Protein AF-A0A7S0T2P3-F1 (afdb_monomer_lite)

InterPro domains:
  IPR007268 Rad9/Ddc1 [PF04139] (2-149)
  IPR007268 Rad9/Ddc1 [PTHR15237] (2-146)

Radius of gyration: 16.82 Å; chains: 1; bounding box: 41×51×45 Å

Organism: NCBI:txid81844

Secondary structure (DSSP, 8-state):
------GGG-SEEEEE-HHHHHHHHHTS-TT--EEEEEE-----SSS---S-S-----SSPPP---EEEEE---TTSPTT-----EEEE-TTSTTEEEEEE-HHHHSS-EEEEEEHHHHHHHHHHHHHTT-EEEEEE-STTSPPEEEEE-TTS-------

Sequence (160 aa):
LKATVDAASMPVKLVMRPREFGRVLSHFQSGQNDITISCLPEEEEEGGRGGFAGGFGGGGNPPAKNLKLSSFCDPRAPVGQALQTSISLDTAEDAVLRYDHDADITGGPVDVTVNLKDLKAMVAFCESVDVDVALFCEHAGAPLLVRPTAEYKQSGGGGG

Structure (mmCIF, N/CA/C/O backbone):
data_AF-A0A7S0T2P3-F1
#
_entry.id   AF-A0A7S0T2P3-F1
#
loop_
_atom_site.group_PDB
_atom_site.id
_atom_site.type_symbol
_atom_site.label_atom_id
_atom_site.label_alt_id
_atom_site.label_comp_id
_atom_site.label_asym_id
_atom_site.label_entity_id
_atom_site.label_seq_id
_atom_site.pdbx_PDB_ins_code
_atom_site.Cartn_x
_atom_site.Cartn_y
_atom_site.Cartn_z
_atom_site.occupancy
_atom_site.B_iso_or_equiv
_atom_site.auth_seq_id
_atom_site.auth_comp_id
_atom_site.auth_asym_id
_atom_site.auth_atom_id
_atom_site.pdbx_PDB_model_num
ATOM 1 N N . LEU A 1 1 ? -11.205 9.381 -18.105 1.00 40.44 1 LEU A N 1
ATOM 2 C CA . LEU A 1 1 ? -9.786 9.708 -17.850 1.00 40.44 1 LEU A CA 1
ATOM 3 C C . LEU A 1 1 ? -9.008 8.403 -17.781 1.00 40.44 1 LEU A C 1
ATOM 5 O O . LEU A 1 1 ? -9.364 7.562 -16.971 1.00 40.44 1 LEU A O 1
ATOM 9 N N . LYS A 1 2 ? -8.025 8.193 -18.662 1.00 43.09 2 LYS A N 1
ATOM 10 C CA . LYS A 1 2 ? -7.141 7.021 -18.621 1.00 43.09 2 LYS A CA 1
ATOM 11 C C . LYS A 1 2 ? -5.820 7.507 -18.028 1.00 43.09 2 LYS A C 1
ATOM 13 O O . LYS A 1 2 ? -4.971 7.989 -18.764 1.00 43.09 2 LYS A O 1
ATOM 18 N N . ALA A 1 3 ? -5.716 7.514 -16.701 1.00 54.97 3 ALA A N 1
ATOM 19 C CA . ALA A 1 3 ? -4.445 7.785 -16.043 1.00 54.97 3 ALA A CA 1
ATOM 20 C C . ALA A 1 3 ? -3.536 6.581 -16.317 1.00 54.97 3 ALA A C 1
ATOM 22 O O . ALA A 1 3 ? -3.799 5.479 -15.841 1.00 54.97 3 ALA A O 1
ATOM 23 N N . THR A 1 4 ? -2.536 6.756 -17.175 1.00 65.12 4 THR A N 1
ATOM 24 C CA . THR A 1 4 ? -1.452 5.787 -17.331 1.00 65.12 4 THR A CA 1
ATOM 25 C C . THR A 1 4 ? -0.504 6.000 -16.163 1.00 65.12 4 THR A C 1
ATOM 27 O O . THR A 1 4 ? 0.281 6.941 -16.174 1.00 65.12 4 THR A O 1
ATOM 30 N N . VAL A 1 5 ? -0.658 5.180 -15.128 1.00 72.69 5 VAL A N 1
ATOM 31 C CA . VAL A 1 5 ? 0.235 5.161 -13.969 1.00 72.69 5 VAL A CA 1
ATOM 32 C C . VAL A 1 5 ? 1.403 4.242 -14.312 1.00 72.69 5 VAL A C 1
ATOM 34 O O . VAL A 1 5 ? 1.183 3.062 -14.591 1.00 72.69 5 VAL A O 1
ATOM 37 N N . ASP A 1 6 ? 2.617 4.786 -14.347 1.00 80.38 6 ASP A N 1
ATOM 38 C CA . ASP A 1 6 ? 3.833 4.006 -14.565 1.00 80.38 6 ASP A CA 1
ATOM 39 C C . ASP A 1 6 ? 4.410 3.571 -13.214 1.00 80.38 6 ASP A C 1
ATOM 41 O O . ASP A 1 6 ? 4.919 4.376 -12.441 1.00 80.38 6 ASP A O 1
ATOM 45 N N . ALA A 1 7 ? 4.293 2.279 -12.909 1.00 80.06 7 ALA A N 1
ATOM 46 C CA . ALA A 1 7 ? 4.810 1.722 -11.663 1.00 80.06 7 ALA A CA 1
ATOM 47 C C . ALA A 1 7 ? 6.347 1.715 -11.615 1.00 80.06 7 ALA A C 1
ATOM 49 O O . ALA A 1 7 ? 6.914 1.686 -10.527 1.00 80.06 7 ALA A O 1
ATOM 50 N N . ALA A 1 8 ? 7.027 1.712 -12.768 1.00 78.81 8 ALA A N 1
ATOM 51 C CA . ALA A 1 8 ? 8.487 1.665 -12.823 1.00 78.81 8 ALA A CA 1
ATOM 52 C C . ALA A 1 8 ? 9.135 3.014 -12.483 1.00 78.81 8 ALA A C 1
ATOM 54 O O . ALA A 1 8 ? 10.296 3.040 -12.090 1.00 78.81 8 ALA A O 1
ATOM 55 N N . SER A 1 9 ? 8.393 4.116 -12.616 1.00 83.44 9 SER A N 1
ATOM 56 C CA . SER A 1 9 ? 8.863 5.457 -12.267 1.00 83.44 9 SER A CA 1
ATOM 57 C C . SER A 1 9 ? 8.561 5.851 -10.821 1.00 83.44 9 SER A C 1
ATOM 59 O O . SER A 1 9 ? 8.910 6.956 -10.414 1.00 83.44 9 SER A O 1
ATOM 61 N N . MET A 1 10 ? 7.869 5.000 -10.057 1.00 88.69 10 MET A N 1
ATOM 62 C CA . MET A 1 10 ? 7.515 5.300 -8.673 1.00 88.69 10 MET A CA 1
ATOM 63 C C . MET A 1 10 ? 8.714 5.046 -7.746 1.00 88.69 10 MET A C 1
ATOM 65 O O . MET A 1 10 ? 9.263 3.944 -7.768 1.00 88.69 10 MET A O 1
ATOM 69 N N . PRO A 1 11 ? 9.108 6.029 -6.918 1.00 90.06 11 PRO A N 1
ATOM 70 C CA . PRO A 1 11 ? 10.314 5.965 -6.098 1.00 90.06 11 PRO A CA 1
ATOM 71 C C . PRO A 1 11 ? 10.242 4.965 -4.942 1.00 90.06 11 PRO A C 1
ATOM 73 O O . PRO A 1 11 ? 11.277 4.612 -4.384 1.00 90.06 11 PRO A O 1
ATOM 76 N N . VAL A 1 12 ? 9.045 4.515 -4.555 1.00 92.12 12 VAL A N 1
ATOM 77 C CA . VAL A 1 12 ? 8.880 3.544 -3.471 1.00 92.12 12 VAL A CA 1
ATOM 78 C C . VAL A 1 12 ? 8.195 2.289 -3.996 1.00 92.12 12 VAL A C 1
ATOM 80 O O . VAL A 1 12 ? 7.073 2.357 -4.501 1.00 92.12 12 VAL A O 1
ATOM 83 N N . LYS A 1 13 ? 8.840 1.133 -3.813 1.00 93.62 13 LYS A N 1
ATOM 84 C CA . LYS A 1 13 ? 8.299 -0.202 -4.100 1.00 93.62 13 LYS A CA 1
ATOM 85 C C . LYS A 1 13 ? 8.344 -1.050 -2.836 1.00 93.62 13 LYS A C 1
ATOM 87 O O . LYS A 1 13 ? 9.403 -1.291 -2.274 1.00 93.62 13 LYS A O 1
ATOM 92 N N . LEU A 1 14 ? 7.200 -1.586 -2.439 1.00 93.31 14 LEU A N 1
ATOM 93 C CA . LEU A 1 14 ? 7.068 -2.502 -1.312 1.00 93.31 14 LEU A CA 1
ATOM 94 C C . LEU A 1 14 ? 6.415 -3.796 -1.791 1.00 93.31 14 LEU A C 1
ATOM 96 O O . LEU A 1 14 ? 5.348 -3.766 -2.397 1.00 93.31 14 LEU A O 1
ATOM 100 N N . VAL A 1 15 ? 7.027 -4.942 -1.515 1.00 94.88 15 VAL A N 1
ATOM 101 C CA . VAL A 1 15 ? 6.448 -6.257 -1.803 1.00 94.88 15 VAL A CA 1
ATOM 102 C C . VAL A 1 15 ? 6.276 -7.021 -0.503 1.00 94.88 15 VAL A C 1
ATOM 104 O O . VAL A 1 15 ? 7.225 -7.154 0.265 1.00 94.88 15 VAL A O 1
ATOM 107 N N . MET A 1 16 ? 5.075 -7.542 -0.263 1.00 94.50 16 MET A N 1
ATOM 108 C CA . MET A 1 16 ? 4.728 -8.231 0.978 1.00 94.50 16 MET A CA 1
ATOM 109 C C . MET A 1 16 ? 4.056 -9.578 0.732 1.00 94.50 16 MET A C 1
ATOM 111 O O . MET A 1 16 ? 3.310 -9.761 -0.237 1.00 94.50 16 MET A O 1
ATOM 115 N N . ARG A 1 17 ? 4.260 -10.501 1.677 1.00 94.31 17 ARG A N 1
ATOM 116 C CA . ARG A 1 17 ? 3.500 -11.753 1.760 1.00 94.31 17 ARG A CA 1
ATOM 117 C C . ARG A 1 17 ? 2.034 -11.438 2.081 1.00 94.31 17 ARG A C 1
ATOM 119 O O . ARG A 1 17 ? 1.772 -10.782 3.093 1.00 94.31 17 ARG A O 1
ATOM 126 N N . PRO A 1 18 ? 1.059 -11.939 1.302 1.00 95.06 18 PRO A N 1
ATOM 127 C CA . PRO A 1 18 ? -0.343 -11.553 1.454 1.00 95.06 18 PRO A CA 1
ATOM 128 C C . PRO A 1 18 ? -0.910 -11.964 2.817 1.00 95.06 18 PRO A C 1
ATOM 130 O O . PRO A 1 18 ? -1.592 -11.173 3.459 1.00 95.06 18 PRO A O 1
ATOM 133 N N . ARG A 1 19 ? -0.563 -13.160 3.310 1.00 93.88 19 ARG A N 1
ATOM 134 C CA . ARG A 1 19 ? -1.045 -13.677 4.599 1.00 93.88 19 ARG A CA 1
ATOM 135 C C . ARG A 1 19 ? -0.575 -12.833 5.784 1.00 93.88 19 ARG A C 1
ATOM 137 O O . ARG A 1 19 ? -1.369 -12.502 6.661 1.00 93.88 19 ARG A O 1
ATOM 144 N N . GLU A 1 20 ? 0.710 -12.487 5.814 1.00 93.25 20 GLU A N 1
ATOM 145 C CA . GLU A 1 20 ? 1.269 -11.659 6.887 1.00 93.25 20 GLU A CA 1
ATOM 146 C C . GLU A 1 20 ? 0.745 -10.227 6.789 1.00 93.25 20 GLU A C 1
ATOM 148 O O . GLU A 1 20 ? 0.319 -9.648 7.789 1.00 93.25 20 GLU A O 1
ATOM 153 N N . PHE A 1 21 ? 0.641 -9.688 5.573 1.00 94.25 21 PHE A N 1
ATOM 154 C CA . PHE A 1 21 ? 0.066 -8.366 5.376 1.00 94.25 21 PHE A CA 1
ATOM 155 C C . PHE A 1 21 ? -1.414 -8.312 5.789 1.00 94.25 21 PHE A C 1
ATOM 157 O O . PHE A 1 21 ? -1.839 -7.388 6.479 1.00 94.25 21 PHE A O 1
ATOM 164 N N . GLY A 1 22 ? -2.193 -9.348 5.475 1.00 94.25 22 GLY A N 1
ATOM 165 C CA . GLY A 1 22 ? -3.579 -9.496 5.917 1.00 94.25 22 GLY A CA 1
ATOM 166 C C . GLY A 1 22 ? -3.714 -9.520 7.442 1.00 94.25 22 GLY A C 1
ATOM 167 O O . GLY A 1 22 ? -4.610 -8.868 7.986 1.00 94.25 22 GLY A O 1
ATOM 168 N N . ARG A 1 23 ? -2.792 -10.188 8.153 1.00 93.56 23 ARG A N 1
ATOM 169 C CA . ARG A 1 23 ? -2.729 -10.155 9.626 1.00 93.56 23 ARG A CA 1
ATOM 170 C C . ARG A 1 23 ? -2.456 -8.749 10.147 1.00 93.56 23 ARG A C 1
ATOM 172 O O . ARG A 1 23 ? -3.192 -8.297 11.022 1.00 9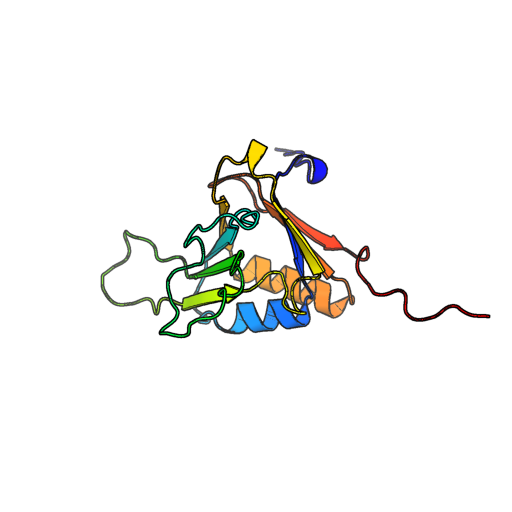3.56 23 ARG A O 1
ATOM 179 N N . VAL A 1 24 ? -1.492 -8.028 9.572 1.00 92.62 24 VAL A N 1
ATOM 180 C CA . VAL A 1 24 ? -1.217 -6.626 9.936 1.00 92.62 24 VAL A CA 1
ATOM 181 C C . VAL A 1 24 ? -2.474 -5.768 9.763 1.00 92.62 24 VAL A C 1
ATOM 183 O O . VAL A 1 24 ? -2.884 -5.056 10.681 1.00 92.62 24 VAL A O 1
ATOM 186 N N . LEU A 1 25 ? -3.156 -5.889 8.622 1.00 93.12 25 LEU A N 1
ATOM 187 C CA . LEU A 1 25 ? -4.378 -5.133 8.337 1.00 93.12 25 LEU A CA 1
ATOM 188 C C . LEU A 1 25 ? -5.563 -5.527 9.241 1.00 93.12 25 LEU A C 1
ATOM 190 O O . LEU A 1 25 ? -6.512 -4.750 9.396 1.00 93.12 25 LEU A O 1
ATOM 194 N N . SER A 1 26 ? -5.542 -6.716 9.848 1.00 92.56 26 SER A N 1
ATOM 195 C CA . SER A 1 26 ? -6.600 -7.188 10.753 1.00 92.56 26 SER A CA 1
ATOM 196 C C . SER A 1 26 ? -6.616 -6.474 12.110 1.00 92.56 26 SER A C 1
ATOM 198 O O . SER A 1 26 ? -7.658 -6.442 12.759 1.00 92.56 26 SER A O 1
ATOM 200 N N . HIS A 1 27 ? -5.508 -5.837 12.506 1.00 92.25 27 HIS A N 1
ATOM 201 C CA . HIS A 1 27 ? -5.422 -5.066 13.752 1.00 92.25 27 HIS A CA 1
ATOM 202 C C . HIS A 1 27 ? -6.235 -3.765 13.723 1.00 92.25 27 HIS A C 1
ATOM 204 O O . HIS A 1 27 ? -6.585 -3.230 14.775 1.00 92.25 27 HIS A O 1
ATOM 210 N N . PHE A 1 28 ? -6.553 -3.249 12.534 1.00 90.94 28 PHE A N 1
ATOM 211 C CA . PHE A 1 28 ? -7.415 -2.082 12.396 1.00 90.94 28 PHE A CA 1
ATOM 212 C C . PHE A 1 28 ? -8.872 -2.444 12.684 1.00 90.94 28 PHE A C 1
ATOM 214 O O . PHE A 1 28 ? -9.393 -3.443 12.182 1.00 90.94 28 PHE A O 1
ATOM 221 N N . GLN A 1 29 ? -9.536 -1.583 13.456 1.00 88.06 29 GLN A N 1
ATOM 222 C CA . GLN A 1 29 ? -10.944 -1.724 13.825 1.00 88.06 29 GLN A CA 1
ATOM 223 C C . GLN A 1 29 ? -11.841 -1.868 12.585 1.00 88.06 29 GLN A C 1
ATOM 225 O O . GLN A 1 29 ? -11.575 -1.286 11.534 1.00 88.06 29 GLN A O 1
ATOM 230 N N . SER A 1 30 ? -12.950 -2.599 12.712 1.00 82.44 30 SER A N 1
ATOM 231 C CA . SER A 1 30 ? -13.882 -2.846 11.598 1.00 82.44 30 SER A CA 1
ATOM 232 C C . SER A 1 30 ? -14.496 -1.568 11.011 1.00 82.44 30 SER A C 1
ATOM 234 O O . SER A 1 30 ? -14.811 -1.530 9.823 1.00 82.44 30 SER A O 1
ATOM 236 N N . GLY A 1 31 ? -14.644 -0.521 11.829 1.00 84.50 31 GLY A N 1
ATOM 237 C CA . GLY A 1 31 ? -15.127 0.797 11.409 1.00 84.50 31 GLY A CA 1
ATOM 238 C C . GLY A 1 31 ? -14.078 1.676 10.720 1.00 84.50 31 GLY A C 1
ATOM 239 O O . GLY A 1 31 ? -14.433 2.745 10.228 1.00 84.50 31 GLY A O 1
ATOM 240 N N . GLN A 1 32 ? -12.809 1.258 10.672 1.00 88.81 32 GLN A N 1
ATOM 241 C CA . GLN A 1 32 ? -11.748 2.035 10.040 1.00 88.81 32 GLN A CA 1
ATOM 242 C C . GLN A 1 32 ? -11.916 2.013 8.516 1.00 88.81 32 GLN A C 1
ATOM 244 O O . GLN A 1 32 ? -11.894 0.948 7.897 1.00 88.81 32 GLN A O 1
ATOM 249 N N . ASN A 1 33 ? -12.077 3.191 7.912 1.00 90.75 33 ASN A N 1
ATOM 250 C CA . ASN A 1 33 ? -12.220 3.309 6.460 1.00 90.75 33 ASN A CA 1
ATOM 251 C C . ASN A 1 33 ? -10.875 3.486 5.767 1.00 90.75 33 ASN A C 1
ATOM 253 O O . ASN A 1 33 ? -10.639 2.812 4.772 1.00 90.75 33 ASN A O 1
ATOM 257 N N . ASP A 1 34 ? -10.001 4.330 6.315 1.00 92.50 34 ASP A N 1
ATOM 258 C CA . ASP A 1 34 ? -8.752 4.717 5.662 1.00 92.50 34 ASP A CA 1
ATOM 259 C C . ASP A 1 34 ? -7.550 4.486 6.578 1.00 92.50 34 ASP A C 1
ATOM 261 O O . ASP A 1 34 ? -7.635 4.637 7.799 1.00 92.50 34 ASP A O 1
ATOM 265 N N . ILE A 1 35 ? -6.416 4.113 6.002 1.00 93.56 35 ILE A N 1
ATOM 266 C CA . ILE A 1 35 ? -5.146 3.991 6.717 1.00 93.56 35 ILE A CA 1
ATOM 267 C C . ILE A 1 35 ? -4.056 4.740 5.965 1.00 93.56 35 ILE A C 1
ATOM 269 O O . ILE A 1 35 ? -4.099 4.842 4.741 1.00 93.56 35 ILE A O 1
ATOM 273 N N . THR A 1 36 ? -3.073 5.241 6.698 1.00 93.31 36 THR A N 1
ATOM 274 C CA . THR A 1 36 ? -1.878 5.869 6.143 1.00 93.31 36 THR A CA 1
ATOM 275 C C . THR A 1 36 ? -0.716 4.889 6.224 1.00 93.31 36 THR A C 1
ATOM 277 O O . THR A 1 36 ? -0.410 4.382 7.306 1.00 93.31 36 THR A O 1
ATOM 280 N N . ILE A 1 37 ? -0.098 4.622 5.076 1.00 93.19 37 ILE A N 1
ATOM 281 C CA . ILE A 1 37 ? 1.146 3.870 4.927 1.00 93.19 37 ILE A CA 1
ATOM 282 C C . ILE A 1 37 ? 2.274 4.894 4.824 1.00 93.19 37 ILE A C 1
ATOM 284 O O . ILE A 1 37 ? 2.300 5.685 3.884 1.00 93.19 37 ILE A O 1
ATOM 288 N N . SER A 1 38 ? 3.173 4.877 5.798 1.00 92.5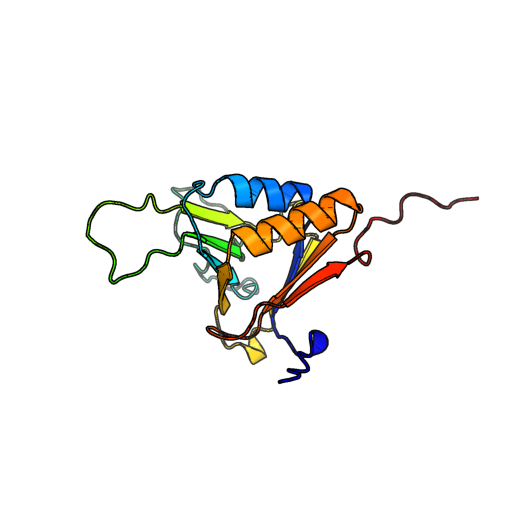0 38 SER A N 1
ATOM 289 C CA . SER A 1 38 ? 4.356 5.726 5.877 1.00 92.50 38 SER A CA 1
ATOM 290 C C . SER A 1 38 ? 5.592 4.898 5.561 1.00 92.50 38 SER A C 1
ATOM 292 O O . SER A 1 38 ? 5.896 3.944 6.283 1.00 92.50 38 SER A O 1
ATOM 294 N N . CYS A 1 39 ? 6.298 5.283 4.506 1.00 91.50 39 CYS A N 1
ATOM 295 C CA . CYS A 1 39 ? 7.540 4.676 4.054 1.00 91.50 39 CYS A CA 1
ATOM 296 C C . CYS A 1 39 ? 8.694 5.639 4.354 1.00 91.50 39 CYS A C 1
ATOM 298 O O . CYS A 1 39 ? 8.702 6.766 3.862 1.00 91.50 39 CYS A O 1
ATOM 300 N N . LEU A 1 40 ? 9.659 5.208 5.161 1.00 89.69 40 LEU A N 1
ATOM 301 C CA . LEU A 1 40 ? 10.885 5.948 5.466 1.00 89.69 40 LEU A CA 1
ATOM 302 C C . LEU A 1 40 ? 12.037 5.427 4.602 1.00 89.69 40 LEU A C 1
ATOM 304 O O . LEU A 1 40 ? 12.143 4.205 4.455 1.00 89.69 40 LEU A O 1
ATOM 308 N N . PRO A 1 41 ? 12.910 6.291 4.062 1.00 84.50 41 PRO A N 1
ATOM 309 C CA . PRO A 1 41 ? 14.107 5.828 3.367 1.00 84.50 41 PRO A CA 1
ATOM 310 C C . PRO A 1 41 ? 14.931 4.909 4.277 1.00 84.50 41 PRO A C 1
ATOM 312 O O . PRO A 1 41 ? 14.888 5.040 5.504 1.00 84.50 41 PRO A O 1
ATOM 315 N N . GLU A 1 42 ? 15.624 3.934 3.690 1.00 74.12 42 GLU A N 1
ATOM 316 C CA . GLU A 1 42 ? 16.585 3.130 4.447 1.00 74.12 42 GLU A CA 1
ATOM 317 C C . GLU A 1 42 ? 17.741 4.056 4.842 1.00 74.12 42 GLU A C 1
ATOM 319 O O . GLU A 1 42 ? 18.413 4.618 3.982 1.00 74.12 42 GLU A O 1
ATOM 324 N N . GLU A 1 43 ? 17.912 4.309 6.144 1.00 65.94 43 GLU A N 1
ATOM 325 C CA . GLU A 1 43 ? 19.049 5.094 6.621 1.00 65.94 43 GLU A CA 1
ATOM 326 C C . GLU A 1 43 ? 20.307 4.235 6.455 1.00 65.94 43 GLU A C 1
ATOM 328 O O . GLU A 1 43 ? 20.461 3.215 7.130 1.00 65.94 43 GLU A O 1
ATOM 333 N N . GLU A 1 44 ? 21.203 4.637 5.550 1.00 51.84 44 GLU A N 1
ATOM 334 C CA . GLU A 1 44 ? 22.579 4.142 5.554 1.00 51.84 44 GLU A CA 1
ATOM 335 C C . GLU A 1 44 ? 23.184 4.456 6.931 1.00 51.84 44 GLU A C 1
ATOM 337 O O . GLU A 1 44 ? 22.983 5.547 7.462 1.00 51.84 44 GLU A O 1
ATOM 342 N N . GLU A 1 45 ? 23.849 3.471 7.538 1.00 49.62 45 GLU A N 1
ATOM 343 C CA . GLU A 1 45 ? 24.330 3.454 8.925 1.00 49.62 45 GLU A CA 1
ATOM 344 C C . GLU A 1 45 ? 25.231 4.652 9.321 1.00 49.62 45 GLU A C 1
ATOM 346 O O . GLU A 1 45 ? 26.423 4.496 9.564 1.00 49.62 45 GLU A O 1
ATOM 351 N N . GLU A 1 46 ? 24.681 5.853 9.491 1.00 38.69 46 GLU A N 1
ATOM 352 C CA . GLU A 1 46 ? 25.363 6.998 10.103 1.00 38.69 46 GLU A CA 1
ATOM 353 C C . GLU A 1 46 ? 24.456 7.685 11.135 1.00 38.69 46 GLU A C 1
ATOM 355 O O . GLU A 1 46 ? 23.991 8.811 10.988 1.00 38.69 46 GLU A O 1
ATOM 360 N N . GLY A 1 47 ? 24.228 6.991 12.255 1.00 41.00 47 GLY A N 1
ATOM 361 C CA . GLY A 1 47 ? 23.998 7.631 13.559 1.00 41.00 47 GLY A CA 1
ATOM 362 C C . GLY A 1 47 ? 22.720 8.466 13.740 1.00 41.00 47 GLY A C 1
ATOM 363 O O . GLY A 1 47 ? 22.638 9.234 14.705 1.00 41.00 47 GLY A O 1
ATOM 364 N N . GLY A 1 48 ? 21.721 8.323 12.872 1.00 41.69 48 GLY A N 1
ATOM 365 C CA . GLY A 1 48 ? 20.429 9.001 12.972 1.00 41.69 48 GLY A CA 1
ATOM 366 C C . GLY A 1 48 ? 19.413 8.213 13.798 1.00 41.69 48 GLY A C 1
ATOM 367 O O . GLY A 1 48 ? 19.200 7.026 13.602 1.00 41.69 48 GLY A O 1
ATOM 368 N N . ARG A 1 49 ? 18.746 8.859 14.758 1.00 47.75 49 ARG A N 1
ATOM 369 C CA . ARG A 1 49 ? 17.597 8.283 15.486 1.00 47.75 49 ARG A CA 1
ATOM 370 C C . ARG A 1 49 ? 16.332 8.372 14.611 1.00 47.75 49 ARG A C 1
ATOM 372 O O . ARG A 1 49 ? 15.395 9.066 15.002 1.00 47.75 49 ARG A O 1
ATOM 379 N N . GLY A 1 50 ? 16.316 7.727 13.443 1.00 44.72 50 GLY A N 1
ATOM 380 C CA . GLY A 1 50 ? 15.254 7.859 12.434 1.00 44.72 50 GLY A CA 1
ATOM 381 C C . GLY A 1 50 ? 14.119 6.834 12.478 1.00 44.72 50 GLY A C 1
ATOM 382 O O . GLY A 1 50 ? 13.207 6.892 11.661 1.00 44.72 50 GLY A O 1
ATOM 383 N N . GLY A 1 51 ? 14.117 5.897 13.428 1.00 51.09 51 GLY A N 1
ATOM 384 C CA . GLY A 1 51 ? 13.003 4.953 13.577 1.00 51.09 51 GLY A CA 1
ATOM 385 C C . GLY A 1 51 ? 11.720 5.631 14.078 1.00 51.09 51 GLY A C 1
ATOM 386 O O . GLY A 1 51 ? 11.774 6.604 14.834 1.00 51.09 51 GLY A O 1
ATOM 387 N N . PHE A 1 52 ? 10.546 5.084 13.735 1.00 57.59 52 PHE A N 1
ATOM 388 C CA . PHE A 1 52 ? 9.278 5.521 14.335 1.00 57.59 52 PHE A CA 1
ATOM 389 C C . PHE A 1 52 ? 9.374 5.466 15.871 1.00 57.59 52 PHE A C 1
ATOM 391 O O . PHE A 1 52 ? 9.400 4.390 16.475 1.00 57.59 52 PHE A O 1
ATOM 398 N N . ALA A 1 53 ? 9.464 6.636 16.509 1.00 50.41 53 ALA A N 1
ATOM 399 C CA . ALA A 1 53 ? 9.720 6.760 17.938 1.00 50.41 53 ALA A CA 1
ATOM 400 C C . ALA A 1 53 ? 8.548 6.192 18.761 1.00 50.41 53 ALA A C 1
ATOM 402 O O . ALA A 1 53 ? 7.529 6.851 18.958 1.00 50.41 53 ALA A O 1
ATOM 403 N N . GLY A 1 54 ? 8.699 4.949 19.233 1.00 47.16 54 GLY A N 1
ATOM 404 C CA . GLY A 1 54 ? 7.697 4.258 20.052 1.00 47.16 54 GLY A CA 1
ATOM 405 C C . GLY A 1 54 ? 8.213 3.088 20.904 1.00 47.16 54 GLY A C 1
ATOM 406 O O . GLY A 1 54 ? 7.403 2.326 21.418 1.00 47.16 54 GLY A O 1
ATOM 407 N N . GLY A 1 55 ? 9.531 2.901 21.058 1.00 42.25 55 GLY A N 1
ATOM 408 C CA . GLY A 1 55 ? 10.110 1.798 21.841 1.00 42.25 55 GLY A CA 1
ATOM 409 C C . GLY A 1 55 ? 10.798 2.263 23.128 1.00 42.25 55 GLY A C 1
ATOM 410 O O . GLY A 1 55 ? 11.715 3.079 23.078 1.00 42.25 55 GLY A O 1
ATOM 411 N N . PHE A 1 56 ? 10.385 1.721 24.277 1.00 39.28 56 PHE A N 1
ATOM 412 C CA . PHE A 1 56 ? 11.113 1.837 25.544 1.00 39.28 56 PHE A CA 1
ATOM 413 C C . PHE A 1 56 ? 12.388 0.971 25.511 1.00 39.28 56 PHE A C 1
ATOM 415 O O . PHE A 1 56 ? 12.285 -0.242 25.396 1.00 39.28 56 PHE A O 1
ATOM 422 N N . GLY A 1 57 ? 13.557 1.609 25.663 1.00 40.81 57 GLY A N 1
ATOM 423 C CA . GLY A 1 57 ? 14.777 1.092 26.311 1.00 40.81 57 GLY A CA 1
ATOM 424 C C . GLY A 1 57 ? 15.458 -0.187 25.790 1.00 40.81 57 GLY A C 1
ATOM 425 O O . GLY A 1 57 ? 14.970 -1.291 25.993 1.00 40.81 57 GLY A O 1
ATOM 426 N N . GLY A 1 58 ? 16.699 -0.049 25.307 1.00 36.66 58 GLY A N 1
ATOM 427 C CA . GLY A 1 58 ? 17.669 -1.150 25.215 1.00 36.66 58 GLY A CA 1
ATOM 428 C C . GLY A 1 58 ? 18.849 -0.807 24.306 1.00 36.66 58 GLY A C 1
ATOM 429 O O . GLY A 1 58 ? 18.640 -0.495 23.143 1.00 36.66 58 GLY A O 1
ATOM 430 N N . GLY A 1 59 ? 20.077 -0.824 24.836 1.00 40.06 59 GLY A N 1
ATOM 431 C CA . GLY A 1 59 ? 21.317 -0.436 24.145 1.00 40.06 59 GLY A CA 1
ATOM 432 C C . GLY A 1 59 ? 21.809 -1.435 23.091 1.00 40.06 59 GLY A C 1
ATOM 433 O O . GLY A 1 59 ? 22.894 -1.991 23.232 1.00 40.06 59 GLY A O 1
ATOM 434 N N . GLY A 1 60 ? 21.021 -1.637 22.042 1.00 41.50 60 GLY A N 1
ATOM 435 C CA . GLY A 1 60 ? 21.421 -2.233 20.769 1.00 41.50 60 GLY A CA 1
ATOM 436 C C . GLY A 1 60 ? 20.887 -1.358 19.637 1.00 41.50 60 GLY A C 1
ATOM 437 O O . GLY A 1 60 ? 19.927 -0.617 19.855 1.00 41.50 60 GLY A O 1
ATOM 438 N N . ASN A 1 61 ? 21.522 -1.393 18.463 1.00 47.12 61 ASN A N 1
ATOM 439 C CA . ASN A 1 61 ? 21.046 -0.631 17.308 1.00 47.12 61 ASN A CA 1
ATOM 440 C C . ASN A 1 61 ? 19.587 -1.055 17.034 1.00 47.12 61 ASN A C 1
ATOM 442 O O . ASN A 1 61 ? 19.354 -2.253 16.844 1.00 47.12 61 ASN A O 1
ATOM 446 N N . PRO A 1 62 ? 18.588 -0.160 17.151 1.00 48.59 62 PRO A N 1
ATOM 447 C CA . PRO A 1 62 ? 17.201 -0.556 16.975 1.00 48.59 62 PRO A CA 1
ATOM 448 C C . PRO A 1 62 ? 16.992 -1.017 15.526 1.00 48.59 62 PRO A C 1
ATOM 450 O O . PRO A 1 62 ? 17.546 -0.391 14.624 1.00 48.59 62 PRO A O 1
ATOM 453 N N . PRO A 1 63 ? 16.196 -2.075 15.288 1.00 51.09 63 PRO A N 1
ATOM 454 C CA . PRO A 1 63 ? 15.791 -2.436 13.935 1.00 51.09 63 PRO A CA 1
ATOM 455 C C . PRO A 1 63 ? 15.202 -1.211 13.231 1.00 51.09 63 PRO A C 1
ATOM 457 O O . PRO A 1 63 ? 14.398 -0.477 13.828 1.00 51.09 63 PRO A O 1
ATOM 460 N N . ALA A 1 64 ? 15.630 -0.970 11.993 1.00 62.88 64 ALA A N 1
ATOM 461 C CA . ALA A 1 64 ? 15.144 0.140 11.195 1.00 62.88 64 ALA A CA 1
ATOM 462 C C . ALA A 1 64 ? 13.671 -0.133 10.858 1.00 62.88 64 ALA A C 1
ATOM 464 O O . ALA A 1 64 ? 13.306 -0.959 10.032 1.00 62.88 64 ALA A O 1
ATOM 465 N N . LYS A 1 65 ? 12.768 0.514 11.595 1.00 75.19 65 LYS A N 1
ATOM 466 C CA . LYS A 1 65 ? 11.333 0.428 11.322 1.00 75.19 65 LYS A CA 1
ATOM 467 C C . LYS A 1 65 ? 11.033 1.369 10.168 1.00 75.19 65 LYS A C 1
ATOM 469 O O . LYS A 1 65 ? 10.659 2.510 10.419 1.00 75.19 65 LYS A O 1
ATOM 474 N N . ASN A 1 66 ? 11.236 0.925 8.932 1.00 84.69 66 ASN A N 1
ATOM 475 C CA . ASN A 1 66 ? 11.067 1.773 7.748 1.00 84.69 66 ASN A CA 1
ATOM 476 C C . ASN A 1 66 ? 9.612 1.877 7.278 1.00 84.69 66 ASN A C 1
ATOM 478 O O . ASN A 1 66 ? 9.282 2.758 6.488 1.00 84.69 66 ASN A O 1
ATOM 482 N N . LEU A 1 67 ? 8.719 1.026 7.789 1.00 89.00 67 LEU A N 1
ATOM 483 C CA . LEU A 1 67 ? 7.307 1.014 7.419 1.00 89.00 67 LEU A CA 1
ATOM 484 C C . LEU A 1 67 ? 6.409 1.252 8.632 1.00 89.00 67 LEU A C 1
ATOM 486 O O . LEU A 1 67 ? 6.587 0.662 9.700 1.00 89.00 67 LEU A O 1
ATOM 490 N N . LYS A 1 68 ? 5.388 2.091 8.468 1.00 91.62 68 LYS A N 1
ATOM 491 C CA . LYS A 1 68 ? 4.336 2.281 9.472 1.00 91.62 68 LYS A CA 1
ATOM 492 C C . LYS A 1 68 ? 2.973 2.338 8.822 1.00 91.62 68 LYS A C 1
ATOM 494 O O . LYS A 1 68 ? 2.762 3.031 7.838 1.00 91.62 68 LYS A O 1
ATOM 499 N N . LEU A 1 69 ? 2.026 1.643 9.433 1.00 92.19 69 LEU A N 1
ATOM 500 C CA . LEU A 1 69 ? 0.619 1.704 9.096 1.00 92.19 69 LEU A CA 1
ATOM 501 C C . LEU A 1 69 ? -0.116 2.356 10.254 1.00 92.19 69 LEU A C 1
ATOM 503 O O . LEU A 1 69 ? -0.020 1.901 11.395 1.00 92.19 69 LEU A O 1
ATOM 507 N N . SER A 1 70 ? -0.861 3.416 9.977 1.00 92.12 70 SER A N 1
ATOM 508 C CA . SER A 1 70 ? -1.632 4.124 10.993 1.00 92.12 70 SER A CA 1
ATOM 509 C C . SER A 1 70 ? -3.075 4.332 10.564 1.00 92.12 70 SER A C 1
ATOM 511 O O . SER A 1 70 ? -3.373 4.516 9.389 1.00 92.12 70 SER A O 1
ATOM 513 N N . SER A 1 71 ? -3.997 4.262 11.520 1.00 90.06 71 SER A N 1
ATOM 514 C CA . SER A 1 71 ? -5.399 4.586 11.281 1.00 90.06 71 SER A CA 1
ATOM 515 C C . SER A 1 71 ? -5.501 6.067 10.947 1.00 90.06 71 SER A C 1
ATOM 517 O O . SER A 1 71 ? -5.036 6.899 11.732 1.00 90.06 71 SER A O 1
ATOM 519 N N . PHE A 1 72 ? -6.135 6.399 9.827 1.00 83.69 72 PHE A N 1
ATOM 520 C CA . PHE A 1 72 ? -6.435 7.785 9.515 1.00 83.69 72 PHE A CA 1
ATOM 521 C C . PHE A 1 72 ? -7.602 8.273 10.384 1.00 83.69 72 PHE A C 1
ATOM 523 O O . PHE A 1 72 ? -8.671 7.657 10.413 1.00 83.69 72 PHE A O 1
ATOM 530 N N . CYS A 1 73 ? -7.400 9.381 11.092 1.00 79.00 73 CYS A N 1
ATOM 531 C CA . CYS A 1 73 ? -8.450 10.070 11.834 1.00 79.00 73 CYS A CA 1
ATOM 532 C C . CYS A 1 73 ? -8.702 11.415 11.157 1.00 79.00 73 CYS A C 1
ATOM 534 O O . CYS A 1 73 ? -7.770 12.207 11.020 1.00 79.00 73 CYS A O 1
ATOM 536 N N . ASP A 1 74 ? -9.947 11.684 10.756 1.00 72.94 74 ASP A N 1
ATOM 537 C CA . ASP A 1 74 ? -10.299 12.992 10.205 1.00 72.94 74 ASP A CA 1
ATOM 538 C C . ASP A 1 74 ? -10.104 14.065 11.295 1.00 72.94 74 ASP A C 1
ATOM 540 O O . ASP A 1 74 ? -10.772 14.002 12.333 1.00 72.94 74 ASP A O 1
ATOM 544 N N . PRO A 1 75 ? -9.220 15.061 11.092 1.00 72.50 75 PRO A N 1
ATOM 545 C CA . PRO A 1 75 ? -8.991 16.126 12.066 1.00 72.50 75 PRO A CA 1
ATOM 546 C C . PRO A 1 75 ? -10.234 16.993 12.321 1.00 72.50 75 PRO A C 1
ATOM 548 O O . PRO A 1 75 ? -10.255 17.764 13.278 1.00 72.50 75 PRO A O 1
ATOM 551 N N . ARG A 1 76 ? -11.266 16.894 11.475 1.00 77.00 76 ARG A N 1
ATOM 552 C CA . ARG A 1 76 ? -12.551 17.591 11.625 1.00 77.00 76 ARG A CA 1
ATOM 553 C C . ARG A 1 76 ? -13.610 16.754 12.346 1.00 77.00 76 ARG A C 1
ATOM 555 O O . ARG A 1 76 ? -14.710 17.258 12.576 1.00 77.00 76 ARG A O 1
ATOM 562 N N . ALA A 1 77 ? -13.315 15.498 12.686 1.00 70.62 77 ALA A N 1
ATOM 563 C CA . ALA A 1 77 ? -14.259 14.627 13.373 1.00 70.62 77 ALA A CA 1
ATOM 564 C C . ALA A 1 77 ? -14.503 15.079 14.830 1.00 70.62 77 ALA A C 1
ATOM 566 O O . ALA A 1 77 ? -13.608 15.642 15.467 1.00 70.62 77 ALA A O 1
ATOM 567 N N . PRO A 1 78 ? -15.701 14.820 15.391 1.00 71.31 78 PRO A N 1
ATOM 568 C CA . PRO A 1 78 ? -15.998 15.107 16.790 1.00 71.31 78 PRO A CA 1
ATOM 569 C C . PRO A 1 78 ? -15.001 14.446 17.748 1.00 71.31 78 PRO A C 1
ATOM 571 O O . PRO A 1 78 ? -14.577 13.305 17.551 1.00 71.31 78 PRO A O 1
ATOM 574 N N . VAL A 1 79 ? -14.663 15.157 18.824 1.00 66.19 79 VAL A N 1
ATOM 575 C CA . VAL A 1 79 ? -13.731 14.674 19.847 1.00 66.19 79 VAL A CA 1
ATOM 576 C C . VAL A 1 79 ? -14.332 13.448 20.544 1.00 66.19 79 VAL A C 1
ATOM 578 O O . VAL A 1 79 ? -15.367 13.557 21.198 1.00 66.19 79 VAL A O 1
ATOM 581 N N . GLY A 1 80 ? -13.670 12.291 20.423 1.00 65.94 80 GLY A N 1
ATOM 582 C CA . GLY A 1 80 ? -13.926 11.133 21.289 1.00 65.94 80 GLY A CA 1
ATOM 583 C C . GLY A 1 80 ? -14.407 9.825 20.650 1.00 65.94 80 GLY A C 1
ATOM 584 O O . GLY A 1 80 ? -15.025 9.047 21.370 1.00 65.94 80 GLY A O 1
ATOM 585 N N . GLN A 1 81 ? -14.148 9.526 19.367 1.00 60.38 81 GLN A N 1
ATOM 586 C CA . GLN A 1 81 ? -14.660 8.26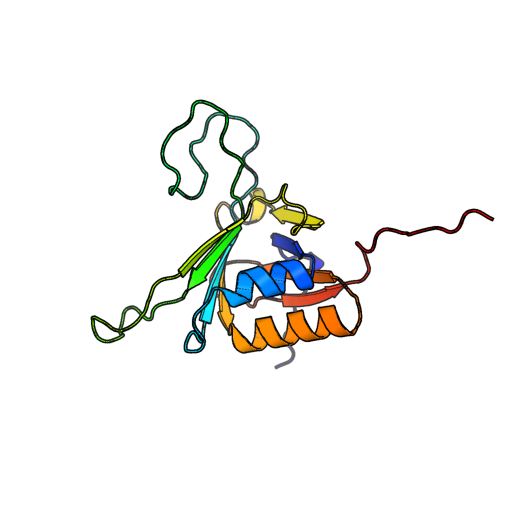6 18.779 1.00 60.38 81 GLN A CA 1
ATOM 587 C C . GLN A 1 81 ? -13.720 7.365 17.963 1.00 60.38 81 GLN A C 1
ATOM 589 O O . GLN A 1 81 ? -14.179 6.323 17.504 1.00 60.38 81 GLN A O 1
ATOM 594 N N . ALA A 1 82 ? -12.422 7.642 17.830 1.00 65.06 82 ALA A N 1
ATOM 595 C CA . ALA A 1 82 ? -11.548 6.747 17.062 1.00 65.06 82 ALA A CA 1
ATOM 596 C C . ALA A 1 82 ? -10.386 6.213 17.903 1.00 65.06 82 ALA A C 1
ATOM 598 O O . ALA A 1 82 ? -9.519 6.970 18.337 1.00 65.06 82 ALA A O 1
ATOM 599 N N . LEU A 1 83 ? -10.364 4.894 18.122 1.00 74.94 83 LEU A N 1
ATOM 600 C CA . LEU A 1 83 ? -9.183 4.203 18.629 1.00 74.94 83 LEU A CA 1
ATOM 601 C C . LEU A 1 83 ? -8.077 4.312 17.576 1.00 74.94 83 LEU A C 1
ATOM 603 O O . LEU A 1 83 ? -8.177 3.713 16.505 1.00 74.94 83 LEU A O 1
ATOM 607 N N . GLN A 1 84 ? -7.021 5.055 17.893 1.00 83.06 84 GLN A N 1
ATOM 608 C CA . GLN A 1 84 ? -5.884 5.181 16.998 1.00 83.06 84 GLN A CA 1
ATOM 609 C C . GLN A 1 84 ? -5.033 3.910 17.055 1.00 83.06 84 GLN A C 1
ATOM 611 O O . GLN A 1 84 ? -4.556 3.507 18.114 1.00 83.06 84 GLN A O 1
ATOM 616 N N . THR A 1 85 ? -4.843 3.279 15.900 1.00 87.69 85 THR A N 1
ATOM 617 C CA . THR A 1 85 ? -3.988 2.100 15.738 1.00 87.69 85 THR A CA 1
ATOM 618 C C . THR A 1 85 ? -2.758 2.506 14.942 1.00 87.69 85 THR A C 1
ATOM 620 O O . THR A 1 85 ? -2.883 3.145 13.900 1.00 87.69 85 THR A O 1
ATOM 623 N N . SER A 1 86 ? -1.570 2.152 15.426 1.00 90.81 86 SER A N 1
ATOM 624 C CA . SER A 1 86 ? -0.305 2.398 14.736 1.00 90.81 86 SER A CA 1
ATOM 625 C C . SER A 1 86 ? 0.571 1.161 14.847 1.00 90.81 86 SER A C 1
ATOM 627 O O . SER A 1 86 ? 0.899 0.736 15.952 1.00 90.81 86 SER A O 1
ATOM 629 N N . ILE A 1 87 ? 0.959 0.609 13.706 1.00 90.81 87 ILE A N 1
ATOM 630 C CA . ILE A 1 87 ? 1.763 -0.604 13.588 1.00 90.81 87 ILE A CA 1
ATOM 631 C C . ILE A 1 87 ? 3.021 -0.220 12.827 1.00 90.81 87 ILE A C 1
ATOM 633 O O . ILE A 1 87 ? 2.928 0.377 11.759 1.00 90.81 87 ILE A O 1
ATOM 637 N N . SER A 1 88 ? 4.185 -0.536 13.377 1.00 89.00 88 SER A N 1
ATOM 638 C CA . SER A 1 88 ? 5.460 -0.343 12.691 1.00 89.00 88 SER A CA 1
ATOM 639 C C . SER A 1 88 ? 6.023 -1.701 12.316 1.00 89.00 88 SER A C 1
ATOM 641 O O . SER A 1 88 ? 6.013 -2.597 13.157 1.00 89.00 88 SER A O 1
ATOM 643 N N . LEU A 1 89 ? 6.496 -1.817 11.082 1.00 85.81 89 LEU A N 1
ATOM 644 C CA . LEU A 1 89 ? 7.108 -3.013 10.525 1.00 85.81 89 LEU A CA 1
ATOM 645 C C . LEU A 1 89 ? 8.570 -2.707 10.213 1.00 85.81 89 LEU A C 1
ATOM 647 O O . LEU A 1 89 ? 8.897 -1.613 9.735 1.00 85.81 89 LEU A O 1
ATOM 651 N N . ASP A 1 90 ? 9.427 -3.672 10.500 1.00 80.94 90 ASP A N 1
ATOM 652 C CA . ASP A 1 90 ? 10.802 -3.692 10.019 1.00 80.94 90 ASP A CA 1
ATOM 653 C C . ASP A 1 90 ? 10.838 -4.359 8.631 1.00 80.94 90 ASP A C 1
ATOM 655 O O . ASP A 1 90 ? 10.164 -5.363 8.384 1.00 80.94 90 ASP A O 1
ATOM 659 N N . THR A 1 91 ? 11.575 -3.767 7.690 1.00 77.50 91 THR A N 1
ATOM 660 C CA . THR A 1 91 ? 11.735 -4.303 6.329 1.00 77.50 91 THR A CA 1
ATOM 661 C C . THR A 1 91 ? 12.578 -5.575 6.299 1.00 77.50 91 THR A C 1
ATOM 663 O O . THR A 1 91 ? 12.517 -6.307 5.314 1.00 77.50 91 THR A O 1
ATOM 666 N N . ALA A 1 92 ? 13.296 -5.882 7.383 1.00 68.44 92 ALA A N 1
ATOM 667 C CA . ALA A 1 92 ? 13.990 -7.147 7.596 1.00 68.44 92 ALA A CA 1
ATOM 668 C C . ALA A 1 92 ? 13.074 -8.288 8.095 1.00 68.44 92 ALA A C 1
ATOM 670 O O . ALA A 1 92 ? 13.539 -9.421 8.230 1.00 68.44 92 ALA A O 1
ATOM 671 N N . GLU A 1 93 ? 11.792 -8.030 8.388 1.00 75.25 93 GLU A N 1
ATOM 672 C CA . GLU A 1 93 ? 10.838 -9.075 8.787 1.00 75.25 93 GLU A CA 1
ATOM 673 C C . GLU A 1 93 ? 10.409 -9.960 7.605 1.00 75.25 93 GLU A C 1
ATOM 675 O O . GLU A 1 93 ? 10.197 -9.478 6.494 1.00 75.25 93 GLU A O 1
ATOM 680 N N . ASP A 1 94 ? 10.125 -11.243 7.875 1.00 75.25 94 ASP A N 1
ATOM 681 C CA . ASP A 1 94 ? 9.669 -12.241 6.883 1.00 75.25 94 ASP A CA 1
ATOM 682 C C . ASP A 1 94 ? 8.421 -11.821 6.074 1.00 75.25 94 ASP A C 1
ATOM 684 O O . ASP A 1 94 ? 8.117 -12.385 5.016 1.00 75.25 94 ASP A O 1
ATOM 688 N N . ALA A 1 95 ? 7.655 -10.852 6.580 1.00 82.62 95 ALA A N 1
ATOM 689 C CA . ALA A 1 95 ? 6.478 -10.312 5.914 1.00 82.62 95 ALA A CA 1
ATOM 690 C C . ALA A 1 95 ? 6.825 -9.445 4.690 1.00 82.62 95 ALA A C 1
ATOM 692 O O . ALA A 1 95 ? 6.015 -9.371 3.757 1.00 82.62 95 ALA A O 1
ATOM 693 N N . VAL A 1 96 ? 7.996 -8.799 4.686 1.00 90.06 96 VAL A N 1
ATOM 694 C CA . VAL A 1 96 ? 8.472 -7.900 3.630 1.00 90.06 96 VAL A CA 1
ATOM 695 C C . VAL A 1 96 ? 9.460 -8.657 2.745 1.00 90.06 96 VAL A C 1
ATOM 697 O O . VAL A 1 96 ? 10.505 -9.117 3.178 1.00 90.06 96 VAL A O 1
ATOM 700 N N . LEU A 1 97 ? 9.113 -8.810 1.469 1.00 90.75 97 LEU A N 1
ATOM 701 C CA . LEU A 1 97 ? 9.936 -9.520 0.482 1.00 90.75 97 LEU A CA 1
ATOM 702 C C . LEU A 1 97 ? 10.871 -8.591 -0.278 1.00 90.75 97 LEU A C 1
ATOM 704 O O . LEU A 1 97 ? 11.890 -9.028 -0.811 1.00 90.75 97 LEU A O 1
ATOM 708 N N . ARG A 1 98 ? 10.484 -7.321 -0.386 1.00 90.19 98 ARG A N 1
ATOM 709 C CA . ARG A 1 98 ? 11.290 -6.271 -0.989 1.00 90.19 98 ARG A CA 1
ATOM 710 C C . ARG A 1 98 ? 10.817 -4.919 -0.505 1.00 90.19 98 ARG A C 1
ATOM 712 O O . ARG A 1 98 ? 9.614 -4.666 -0.478 1.00 90.19 98 ARG A O 1
ATOM 719 N N . TYR A 1 99 ? 11.772 -4.053 -0.233 1.00 91.25 99 TYR A N 1
ATOM 720 C CA . TYR A 1 99 ? 11.546 -2.643 -0.023 1.00 91.25 99 TYR A CA 1
ATOM 721 C C . TYR A 1 99 ? 12.596 -1.882 -0.826 1.00 91.25 99 TYR A C 1
ATOM 723 O O . TYR A 1 99 ? 13.783 -2.115 -0.650 1.00 91.25 99 TYR A O 1
ATOM 731 N N . ASP A 1 100 ? 12.145 -1.042 -1.751 1.00 90.56 100 ASP A N 1
ATOM 732 C CA . ASP A 1 100 ? 12.982 -0.062 -2.428 1.00 90.56 100 ASP A CA 1
ATOM 733 C C . ASP A 1 100 ? 12.413 1.312 -2.103 1.00 90.56 100 ASP A C 1
ATOM 735 O O . ASP A 1 100 ? 11.213 1.542 -2.280 1.00 90.56 100 ASP A O 1
ATOM 739 N N . HIS A 1 101 ? 13.270 2.217 -1.652 1.00 89.75 101 HIS A N 1
ATOM 740 C CA . HIS A 1 101 ? 12.920 3.607 -1.423 1.00 89.75 101 HIS A CA 1
ATOM 741 C C . HIS A 1 101 ? 14.038 4.480 -1.979 1.00 89.75 101 HIS A C 1
ATOM 743 O O . HIS A 1 101 ? 15.128 4.534 -1.417 1.00 89.75 101 HIS A O 1
ATOM 749 N N . ASP A 1 102 ? 13.758 5.183 -3.071 1.00 88.94 102 ASP A N 1
ATOM 750 C CA . ASP A 1 102 ? 14.692 6.134 -3.662 1.00 88.94 102 ASP A CA 1
ATOM 751 C C . ASP A 1 102 ? 14.666 7.458 -2.877 1.00 88.94 102 ASP A C 1
ATOM 753 O O . ASP A 1 102 ? 13.778 8.305 -3.046 1.00 88.94 102 ASP A O 1
ATOM 757 N N . ALA A 1 103 ? 15.609 7.592 -1.941 1.00 82.88 103 ALA A N 1
ATOM 758 C CA . ALA A 1 103 ? 15.736 8.762 -1.076 1.00 82.88 103 ALA A CA 1
ATOM 759 C C . ALA A 1 103 ? 16.144 10.026 -1.853 1.00 82.88 103 ALA A C 1
ATOM 761 O O . ALA A 1 103 ? 15.748 11.130 -1.470 1.00 82.88 103 ALA A O 1
ATOM 762 N N . ASP A 1 104 ? 16.877 9.871 -2.960 1.00 84.12 104 ASP A N 1
ATOM 763 C CA . ASP A 1 104 ? 17.327 10.984 -3.798 1.00 84.12 104 ASP A CA 1
ATOM 764 C C . ASP A 1 104 ? 16.150 11.623 -4.548 1.00 84.12 104 ASP A C 1
ATOM 766 O O . ASP A 1 104 ? 16.108 12.843 -4.730 1.00 84.12 104 ASP A O 1
ATOM 770 N N . ILE A 1 105 ? 15.163 10.813 -4.952 1.00 83.19 105 ILE A N 1
ATOM 771 C CA . ILE A 1 105 ? 13.945 11.293 -5.621 1.00 83.19 105 ILE A CA 1
ATOM 772 C C . ILE A 1 105 ? 12.934 11.863 -4.619 1.00 83.19 105 ILE A C 1
ATOM 774 O O . ILE A 1 105 ? 12.336 12.911 -4.869 1.00 83.19 105 ILE A O 1
ATOM 778 N N . THR A 1 106 ? 12.699 11.172 -3.504 1.00 82.62 106 THR A N 1
ATOM 779 C CA . THR A 1 106 ? 11.650 11.546 -2.534 1.00 82.62 106 THR A CA 1
ATOM 780 C C . THR A 1 106 ? 12.064 12.694 -1.621 1.00 82.62 106 THR A C 1
ATOM 782 O O . THR A 1 106 ? 11.209 13.464 -1.177 1.00 82.62 106 THR A O 1
ATOM 785 N N . GLY A 1 107 ? 13.362 12.816 -1.321 1.00 81.25 107 GLY A N 1
ATOM 786 C CA . GLY A 1 107 ? 13.901 13.790 -0.376 1.00 81.25 107 GLY A CA 1
ATOM 787 C C . GLY A 1 107 ? 13.426 13.593 1.070 1.00 81.25 107 GLY A C 1
ATOM 788 O O . GLY A 1 107 ? 13.605 14.497 1.889 1.00 81.25 107 GLY A O 1
ATOM 789 N N . GLY A 1 108 ? 12.792 12.458 1.397 1.00 84.75 108 GLY A N 1
ATOM 790 C CA . GLY A 1 108 ? 12.257 12.192 2.730 1.00 84.75 108 GLY A CA 1
ATOM 791 C C . GLY A 1 108 ? 11.129 11.150 2.781 1.00 84.75 108 GLY A C 1
ATOM 792 O O . GLY A 1 108 ? 10.918 10.400 1.834 1.00 84.75 108 GLY A O 1
ATOM 793 N N . PRO A 1 109 ? 10.389 11.088 3.904 1.00 86.81 109 PRO A N 1
ATOM 794 C CA . PRO A 1 109 ? 9.311 10.123 4.108 1.00 86.81 109 PRO A CA 1
ATOM 795 C C . PRO A 1 109 ? 8.161 10.273 3.102 1.00 86.81 109 PRO A C 1
ATOM 797 O O . PRO A 1 109 ? 7.739 11.387 2.787 1.00 86.81 109 PRO A O 1
ATOM 800 N N . VAL A 1 110 ? 7.583 9.145 2.683 1.00 90.19 110 VAL A N 1
ATOM 801 C CA . VAL A 1 110 ? 6.407 9.096 1.804 1.00 90.19 110 VAL A CA 1
ATOM 802 C C . VAL A 1 110 ? 5.205 8.552 2.569 1.00 90.19 110 VAL A C 1
ATOM 804 O O . VAL A 1 110 ? 5.184 7.386 2.955 1.00 90.19 110 VAL A O 1
ATOM 807 N N . ASP A 1 111 ? 4.182 9.391 2.736 1.00 91.00 111 ASP A N 1
ATOM 808 C CA . ASP A 1 111 ? 2.925 9.040 3.401 1.00 91.00 111 ASP A CA 1
ATOM 809 C C . ASP A 1 111 ? 1.781 8.938 2.388 1.00 91.00 111 ASP A C 1
ATOM 811 O O . ASP A 1 111 ? 1.400 9.930 1.764 1.00 91.00 111 ASP A O 1
ATOM 815 N N . VAL A 1 112 ? 1.171 7.760 2.254 1.00 92.25 112 VAL A N 1
ATOM 816 C CA . VAL A 1 112 ? 0.023 7.545 1.360 1.00 92.25 112 VAL A CA 1
ATOM 817 C C . VAL A 1 112 ? -1.176 7.055 2.153 1.00 92.25 112 VAL A C 1
ATOM 819 O O . VAL A 1 112 ? -1.095 6.071 2.883 1.00 92.25 112 VAL A O 1
ATOM 822 N N . THR A 1 113 ? -2.309 7.742 2.007 1.00 92.62 113 THR A N 1
ATOM 823 C CA . THR A 1 113 ? -3.565 7.359 2.664 1.00 92.62 113 THR A CA 1
ATOM 824 C C . THR A 1 113 ? -4.467 6.637 1.680 1.00 92.62 113 THR A C 1
ATOM 826 O O . THR A 1 113 ? -4.716 7.136 0.584 1.00 92.62 113 THR A O 1
ATOM 829 N N . VAL A 1 114 ? -4.951 5.462 2.071 1.00 93.44 114 VAL A N 1
ATOM 830 C CA . VAL A 1 114 ? -5.741 4.578 1.213 1.00 93.44 114 VAL A CA 1
ATOM 831 C C . VAL A 1 114 ? -6.932 3.988 1.933 1.00 93.44 114 VAL A C 1
ATOM 833 O O . VAL A 1 114 ? -6.925 3.833 3.155 1.00 93.44 114 VAL A O 1
ATOM 836 N N . ASN A 1 115 ? -7.921 3.577 1.143 1.00 94.12 115 ASN A N 1
ATOM 837 C CA . ASN A 1 115 ? -9.061 2.850 1.656 1.00 94.12 115 ASN A CA 1
ATOM 838 C C . ASN A 1 115 ? -8.643 1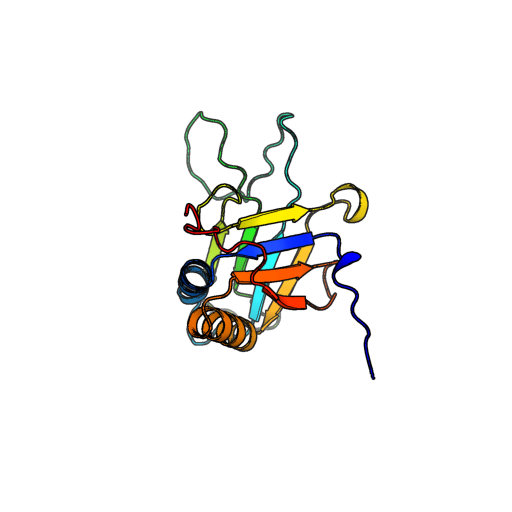.452 2.141 1.00 94.12 115 ASN A C 1
ATOM 840 O O . ASN A 1 115 ? -8.138 0.620 1.383 1.00 94.12 115 ASN A O 1
ATOM 844 N N . LEU A 1 116 ? -8.889 1.178 3.419 1.00 94.25 116 LEU A N 1
ATOM 845 C CA . LEU A 1 116 ? -8.547 -0.077 4.075 1.00 94.25 116 LEU A CA 1
ATOM 846 C C . LEU A 1 116 ? -9.338 -1.261 3.509 1.00 94.25 116 LEU A C 1
ATOM 848 O O . LEU A 1 116 ? -8.809 -2.370 3.460 1.00 94.25 116 LEU A O 1
ATOM 852 N N . LYS A 1 117 ? -10.599 -1.060 3.108 1.00 94.75 117 LYS A N 1
ATOM 853 C CA . LYS A 1 117 ? -11.449 -2.146 2.592 1.00 94.75 117 LYS A CA 1
ATOM 854 C C . LYS A 1 117 ? -10.972 -2.592 1.217 1.00 94.75 117 LYS A C 1
ATOM 856 O O . LYS A 1 117 ? -10.842 -3.794 1.000 1.00 94.75 117 LYS A O 1
ATOM 861 N N . ASP A 1 118 ? -10.638 -1.643 0.348 1.00 95.31 118 ASP A N 1
ATOM 862 C CA . ASP A 1 118 ? -10.102 -1.932 -0.985 1.00 95.31 118 ASP A CA 1
ATOM 863 C C . ASP A 1 118 ? -8.738 -2.624 -0.893 1.00 95.31 118 ASP A C 1
ATOM 865 O O . ASP A 1 118 ? -8.504 -3.640 -1.553 1.00 95.31 118 ASP A O 1
ATOM 869 N N . LEU A 1 119 ? -7.862 -2.144 -0.003 1.00 95.62 119 LEU A N 1
ATOM 870 C CA . LEU A 1 119 ? -6.570 -2.780 0.234 1.00 95.62 119 LEU A CA 1
ATOM 871 C C . LEU A 1 119 ? -6.735 -4.205 0.778 1.00 95.62 119 LEU A C 1
ATOM 873 O O . LEU A 1 119 ? -6.126 -5.132 0.249 1.00 95.62 119 LEU A O 1
ATOM 877 N N . LYS A 1 120 ? -7.600 -4.414 1.781 1.00 95.94 120 LYS A N 1
ATOM 878 C CA . LYS A 1 120 ? -7.908 -5.755 2.310 1.00 95.94 120 LYS A CA 1
ATOM 879 C C . LYS A 1 120 ? -8.456 -6.685 1.230 1.00 95.94 120 LYS A C 1
ATOM 881 O O . LYS A 1 120 ? -8.063 -7.847 1.192 1.00 95.94 120 LYS A O 1
ATOM 886 N N . ALA A 1 121 ? -9.332 -6.190 0.356 1.00 96.38 121 ALA A N 1
ATOM 887 C CA . ALA A 1 121 ? -9.885 -6.977 -0.741 1.00 96.38 121 ALA A CA 1
ATOM 888 C C . ALA A 1 121 ? -8.793 -7.425 -1.724 1.00 96.38 121 ALA A C 1
ATOM 890 O O . ALA A 1 121 ? -8.755 -8.596 -2.099 1.00 96.38 121 ALA A O 1
ATOM 891 N N . MET A 1 122 ? -7.869 -6.530 -2.087 1.00 96.81 122 MET A N 1
ATOM 892 C CA . MET A 1 122 ? -6.732 -6.871 -2.947 1.00 96.81 122 MET A CA 1
ATOM 893 C C . MET A 1 122 ? -5.785 -7.878 -2.281 1.00 96.81 122 MET A C 1
ATOM 895 O O . MET A 1 122 ? -5.370 -8.843 -2.916 1.00 96.81 122 MET A O 1
ATOM 899 N N . VAL A 1 123 ? -5.475 -7.702 -0.994 1.00 96.62 123 VAL A N 1
ATOM 900 C CA . VAL A 1 123 ? -4.619 -8.637 -0.243 1.00 96.62 123 VAL A CA 1
ATOM 901 C C . VAL A 1 123 ? -5.259 -10.023 -0.150 1.00 96.62 123 VAL A C 1
ATOM 903 O O . VAL A 1 123 ? -4.590 -11.017 -0.421 1.00 96.62 123 VAL A O 1
ATOM 906 N N . ALA A 1 124 ? -6.557 -10.095 0.157 1.00 96.94 124 ALA A N 1
ATOM 907 C CA . ALA A 1 124 ? -7.302 -11.352 0.195 1.00 96.94 124 ALA A CA 1
ATOM 908 C C . ALA A 1 124 ? -7.369 -12.026 -1.185 1.00 96.94 124 ALA A C 1
ATOM 910 O O . ALA A 1 124 ? -7.265 -13.249 -1.286 1.00 96.94 124 ALA A O 1
ATOM 911 N N . PHE A 1 125 ? -7.500 -11.239 -2.258 1.00 96.94 125 PHE A N 1
ATOM 912 C CA . PHE A 1 125 ? -7.401 -11.754 -3.620 1.00 96.94 125 PHE A CA 1
ATOM 913 C C . PHE A 1 125 ? -6.027 -12.385 -3.870 1.00 96.94 125 PHE A C 1
ATOM 915 O O . PHE A 1 125 ? -5.973 -13.549 -4.263 1.00 96.94 125 PHE A O 1
ATOM 922 N N . CYS A 1 126 ? -4.935 -11.670 -3.580 1.00 96.38 126 CYS A N 1
ATOM 923 C CA . CYS A 1 126 ? -3.574 -12.186 -3.737 1.00 96.38 126 CYS A CA 1
ATOM 924 C C . CYS A 1 126 ? -3.322 -13.452 -2.903 1.00 96.38 126 CYS A C 1
ATOM 926 O O . CYS A 1 126 ? -2.703 -14.390 -3.399 1.00 96.38 126 CYS A O 1
ATOM 928 N N . GLU A 1 127 ? -3.857 -13.523 -1.679 1.00 95.06 127 GLU A N 1
ATOM 929 C CA . GLU A 1 127 ? -3.811 -14.736 -0.853 1.00 95.06 127 GLU A CA 1
ATOM 930 C C . GLU A 1 127 ? -4.527 -15.913 -1.535 1.00 95.06 127 GLU A C 1
ATOM 932 O O . GLU A 1 127 ? -3.990 -17.016 -1.585 1.00 95.06 127 GLU A O 1
ATOM 937 N N . SER A 1 128 ? -5.710 -15.682 -2.114 1.00 96.06 128 SER A N 1
ATOM 938 C CA . SER A 1 128 ? -6.518 -16.737 -2.744 1.00 96.06 128 SER A CA 1
ATOM 939 C C . SER A 1 128 ? 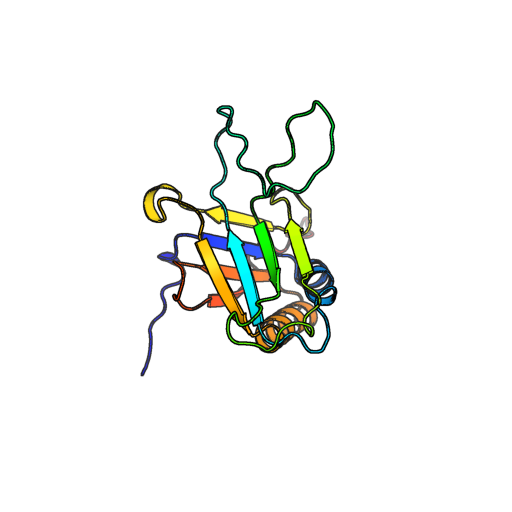-5.908 -17.321 -4.021 1.00 96.06 128 SER A C 1
ATOM 941 O O . SER A 1 128 ? -6.108 -18.501 -4.310 1.00 96.06 128 SER A O 1
ATOM 943 N N . VAL A 1 129 ? -5.169 -16.507 -4.782 1.00 95.06 129 VAL A N 1
ATOM 944 C CA . VAL A 1 129 ? -4.480 -16.941 -6.010 1.00 95.06 129 VAL A CA 1
ATOM 945 C C . VAL A 1 129 ? -3.008 -17.278 -5.768 1.00 95.06 129 VAL A C 1
ATOM 947 O O . VAL A 1 129 ? -2.291 -17.576 -6.721 1.00 95.06 129 VAL A O 1
ATOM 950 N N . ASP A 1 130 ? -2.572 -17.246 -4.505 1.00 93.38 130 ASP A N 1
ATOM 951 C CA . ASP A 1 130 ? -1.213 -17.546 -4.065 1.00 93.38 130 ASP A CA 1
ATOM 952 C C . ASP A 1 130 ? -0.169 -16.717 -4.836 1.00 93.38 130 ASP A C 1
ATOM 954 O O . ASP A 1 130 ? 0.662 -17.235 -5.580 1.00 93.38 130 ASP A O 1
ATOM 958 N N . VAL A 1 131 ? -0.242 -15.393 -4.720 1.00 95.44 131 VAL A N 1
ATOM 959 C CA . VAL A 1 131 ? 0.747 -14.447 -5.267 1.00 95.44 131 VAL A CA 1
ATOM 960 C C . VAL A 1 131 ? 1.047 -13.357 -4.241 1.00 95.44 131 VAL A C 1
ATOM 962 O O . VAL A 1 131 ? 0.241 -13.084 -3.354 1.00 95.44 131 VAL A O 1
ATOM 965 N N . ASP A 1 132 ? 2.203 -12.714 -4.359 1.00 96.06 132 ASP A N 1
ATOM 966 C CA . ASP A 1 132 ? 2.611 -11.646 -3.452 1.00 96.06 132 ASP A CA 1
ATOM 967 C C . ASP A 1 132 ? 1.926 -10.313 -3.802 1.00 96.06 132 ASP A C 1
ATOM 969 O O . ASP A 1 132 ? 1.399 -10.118 -4.905 1.00 96.06 132 ASP A O 1
ATOM 973 N N . VAL A 1 133 ? 1.913 -9.376 -2.852 1.00 95.94 133 VAL A N 1
ATOM 974 C CA . VAL A 1 133 ? 1.299 -8.050 -3.019 1.00 95.94 133 VAL A CA 1
ATOM 975 C C . VAL A 1 133 ? 2.401 -7.027 -3.250 1.00 95.94 133 VAL A C 1
ATOM 977 O O . VAL A 1 133 ? 3.237 -6.835 -2.373 1.00 95.94 133 VAL A O 1
ATOM 980 N N . ALA A 1 134 ? 2.399 -6.358 -4.403 1.00 95.62 134 ALA A N 1
ATOM 981 C CA . ALA A 1 134 ? 3.295 -5.241 -4.684 1.00 95.62 134 ALA A CA 1
ATOM 982 C C . ALA A 1 134 ? 2.547 -3.908 -4.570 1.00 95.62 134 ALA A C 1
ATOM 984 O O . ALA A 1 134 ? 1.495 -3.724 -5.184 1.00 95.62 134 ALA A O 1
ATOM 985 N N . LEU A 1 135 ? 3.117 -2.989 -3.802 1.00 94.81 135 LEU A N 1
ATOM 986 C CA . LEU A 1 135 ? 2.658 -1.632 -3.567 1.00 94.81 135 LEU A CA 1
ATOM 987 C C . LEU A 1 135 ? 3.695 -0.668 -4.142 1.00 94.81 135 LEU A C 1
ATOM 989 O O . LEU A 1 135 ? 4.894 -0.855 -3.933 1.00 94.81 135 LEU A O 1
ATOM 993 N N . PHE A 1 136 ? 3.232 0.360 -4.842 1.00 94.50 136 PHE A N 1
ATOM 994 C CA . PHE A 1 136 ? 4.079 1.413 -5.384 1.00 94.50 136 PHE A CA 1
ATOM 995 C C . PHE A 1 136 ? 3.532 2.773 -4.959 1.00 94.50 136 PHE A C 1
ATOM 997 O O . PHE A 1 136 ? 2.335 3.041 -5.125 1.00 94.50 136 PHE A O 1
ATOM 1004 N N . CYS A 1 137 ? 4.411 3.601 -4.400 1.00 91.94 137 CYS A N 1
ATOM 1005 C CA . CYS A 1 137 ? 4.086 4.921 -3.869 1.00 91.94 137 CYS A CA 1
ATOM 1006 C C . CYS A 1 137 ? 4.986 5.984 -4.505 1.00 91.94 137 CYS A C 1
ATOM 1008 O O . CYS A 1 137 ? 6.142 5.717 -4.835 1.00 91.94 137 CYS A O 1
ATOM 1010 N N . GLU A 1 138 ? 4.460 7.202 -4.625 1.00 86.50 138 GLU A N 1
ATOM 1011 C CA . GLU A 1 138 ? 5.199 8.339 -5.181 1.00 86.50 138 GLU A CA 1
ATOM 1012 C C . GLU A 1 138 ? 5.396 9.444 -4.148 1.00 86.50 138 GLU A C 1
ATOM 1014 O O . GLU A 1 138 ? 6.483 9.601 -3.605 1.00 86.50 138 GLU A O 1
ATOM 1019 N N . HIS A 1 139 ? 4.335 10.174 -3.820 1.00 85.44 139 HIS A N 1
ATOM 1020 C CA . HIS A 1 139 ? 4.361 11.226 -2.813 1.00 85.44 139 HIS A CA 1
ATOM 1021 C C . HIS A 1 139 ? 3.002 11.331 -2.114 1.00 85.44 139 HIS A C 1
ATOM 1023 O O . HIS A 1 139 ? 2.012 10.719 -2.530 1.00 85.44 139 HIS A O 1
ATOM 1029 N N . ALA A 1 140 ? 2.922 12.146 -1.063 1.00 83.81 140 ALA A N 1
ATOM 1030 C CA . ALA A 1 140 ? 1.659 12.387 -0.375 1.00 83.81 140 ALA A CA 1
ATOM 1031 C C . ALA A 1 140 ? 0.601 12.955 -1.336 1.00 83.81 140 ALA A C 1
ATOM 1033 O O . ALA A 1 140 ? 0.850 13.919 -2.062 1.00 83.81 140 ALA A O 1
ATOM 1034 N N . GLY A 1 141 ? -0.581 12.338 -1.357 1.00 79.69 141 GLY A N 1
ATOM 1035 C CA . GLY A 1 141 ? -1.674 12.695 -2.268 1.00 79.69 141 GLY A CA 1
ATOM 1036 C C . GLY A 1 141 ? -1.602 12.060 -3.664 1.00 79.69 141 GLY A C 1
ATOM 1037 O O . GLY A 1 141 ? -2.569 12.190 -4.414 1.00 79.69 141 GLY A O 1
ATOM 1038 N N . ALA A 1 142 ? -0.520 11.354 -4.009 1.00 84.00 142 ALA A N 1
ATOM 1039 C CA . ALA A 1 142 ? -0.447 10.526 -5.212 1.00 84.00 142 ALA A CA 1
ATOM 1040 C C . ALA A 1 142 ? -1.239 9.211 -5.032 1.00 84.00 142 ALA A C 1
ATOM 1042 O O . ALA A 1 142 ? -1.446 8.761 -3.899 1.00 84.00 142 ALA A O 1
ATOM 1043 N N . PRO A 1 143 ? -1.704 8.572 -6.123 1.00 85.25 143 PRO A N 1
ATOM 1044 C CA . PRO A 1 143 ? -2.379 7.281 -6.032 1.00 85.25 143 PRO A CA 1
ATOM 1045 C C . PRO A 1 143 ? -1.426 6.176 -5.551 1.00 85.25 143 PRO A C 1
ATOM 1047 O O . PRO A 1 143 ? -0.295 6.079 -6.020 1.00 85.25 143 PRO A O 1
ATOM 1050 N N . LEU A 1 144 ? -1.919 5.288 -4.681 1.00 90.88 144 LEU A N 1
ATOM 1051 C CA . LEU A 1 144 ? -1.256 4.014 -4.396 1.00 90.88 144 LEU A CA 1
ATOM 1052 C C . LEU A 1 144 ? -1.550 3.032 -5.532 1.00 90.88 144 LEU A C 1
ATOM 1054 O O . LEU A 1 144 ? -2.717 2.714 -5.785 1.00 90.88 144 LEU A O 1
ATOM 1058 N N . LEU A 1 145 ? -0.513 2.495 -6.170 1.00 93.19 145 LEU A N 1
ATOM 1059 C CA . LEU A 1 145 ? -0.677 1.379 -7.096 1.00 93.19 145 LEU A CA 1
ATOM 1060 C C . LEU A 1 145 ? -0.462 0.067 -6.348 1.00 93.19 145 LEU A C 1
ATOM 1062 O O . LEU A 1 145 ? 0.605 -0.175 -5.791 1.00 93.19 145 LEU A O 1
ATOM 1066 N N . VAL A 1 146 ? -1.478 -0.794 -6.356 1.00 94.81 146 VAL A N 1
ATOM 1067 C CA . VAL A 1 146 ? -1.402 -2.139 -5.778 1.00 94.81 146 VAL A CA 1
ATOM 1068 C C . VAL A 1 146 ? -1.608 -3.152 -6.889 1.00 94.81 146 VAL A C 1
ATOM 1070 O O . VAL A 1 146 ? -2.600 -3.078 -7.618 1.00 94.81 146 VAL A O 1
ATOM 1073 N N . ARG A 1 147 ? -0.686 -4.106 -7.027 1.00 94.06 147 ARG A N 1
ATOM 1074 C CA . ARG A 1 147 ? -0.817 -5.200 -7.992 1.00 94.06 147 ARG A CA 1
ATOM 1075 C C . ARG A 1 147 ? -0.399 -6.550 -7.406 1.00 94.06 147 ARG A C 1
ATOM 1077 O O . ARG A 1 147 ? 0.536 -6.605 -6.606 1.00 94.06 147 ARG A O 1
ATOM 1084 N N . PRO A 1 148 ? -1.020 -7.647 -7.860 1.00 95.12 148 PRO A N 1
ATOM 1085 C CA . PRO A 1 148 ? -0.493 -8.987 -7.645 1.00 95.12 148 PRO A CA 1
ATOM 1086 C C . PRO A 1 148 ? 0.871 -9.159 -8.339 1.00 95.12 148 PRO A C 1
ATOM 1088 O O . PRO A 1 148 ? 1.072 -8.662 -9.454 1.00 95.12 148 PRO A O 1
ATOM 1091 N N . THR A 1 149 ? 1.806 -9.876 -7.714 1.00 93.31 149 THR A N 1
ATOM 1092 C CA . THR A 1 149 ? 3.103 -10.222 -8.315 1.00 93.31 149 THR A CA 1
ATOM 1093 C C . THR A 1 149 ? 3.537 -11.647 -7.971 1.00 93.31 149 THR A C 1
ATOM 1095 O O . THR A 1 149 ? 3.402 -12.097 -6.840 1.00 93.31 149 THR A O 1
ATOM 1098 N N . ALA A 1 150 ? 4.081 -12.366 -8.954 1.00 90.19 150 ALA A N 1
ATOM 1099 C CA . ALA A 1 150 ? 4.674 -13.694 -8.764 1.00 90.19 150 ALA A CA 1
ATOM 1100 C C . ALA A 1 150 ? 6.215 -13.654 -8.728 1.00 90.19 150 ALA A C 1
ATOM 1102 O O . ALA A 1 150 ? 6.853 -14.694 -8.599 1.00 90.19 150 ALA A O 1
ATOM 1103 N N . GLU A 1 151 ? 6.809 -12.460 -8.842 1.00 83.69 151 GLU A N 1
ATOM 1104 C CA . GLU A 1 151 ? 8.260 -12.238 -8.966 1.00 83.69 151 GLU A CA 1
ATOM 1105 C C . GLU A 1 151 ? 9.064 -12.751 -7.750 1.00 83.69 151 GLU A C 1
ATOM 1107 O O . GLU A 1 151 ? 10.250 -13.036 -7.889 1.00 83.69 151 GLU A O 1
ATOM 1112 N N . TYR A 1 152 ? 8.428 -12.893 -6.578 1.00 77.56 152 TYR A N 1
ATOM 1113 C CA . TYR A 1 152 ? 9.080 -13.199 -5.291 1.00 77.56 152 TYR A CA 1
ATOM 1114 C C . TYR A 1 152 ? 8.589 -14.501 -4.643 1.00 77.56 152 TYR A C 1
ATOM 1116 O O . TYR A 1 152 ? 8.911 -14.815 -3.485 1.00 77.56 152 TYR A O 1
ATOM 1124 N N . LYS A 1 153 ? 7.852 -15.321 -5.399 1.00 69.19 153 LYS A N 1
ATOM 1125 C CA . LYS A 1 153 ? 7.657 -16.714 -5.010 1.00 69.19 153 LYS A CA 1
ATOM 1126 C C . LYS A 1 153 ? 9.015 -17.398 -5.038 1.00 69.19 153 LYS A C 1
ATOM 1128 O O . LYS A 1 153 ? 9.659 -17.452 -6.083 1.00 69.19 153 LYS A O 1
ATOM 1133 N N . GLN A 1 154 ? 9.449 -17.919 -3.888 1.00 56.00 154 GLN A N 1
ATOM 1134 C CA . GLN A 1 154 ? 10.609 -18.801 -3.849 1.00 56.00 154 GLN A CA 1
ATOM 1135 C C . GLN A 1 154 ? 10.381 -19.903 -4.884 1.00 56.00 15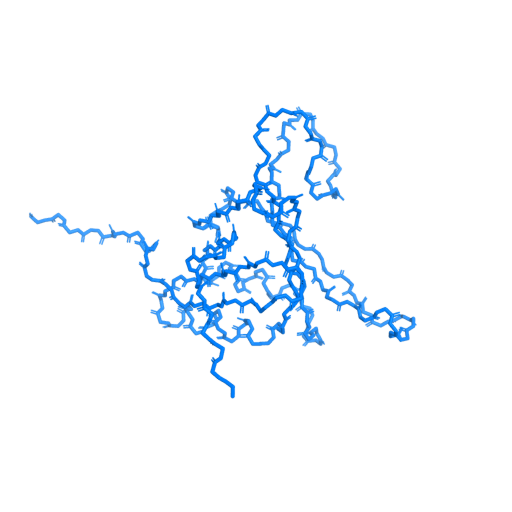4 GLN A C 1
ATOM 1137 O O . GLN A 1 154 ? 9.357 -20.588 -4.855 1.00 56.00 154 GLN A O 1
ATOM 1142 N N . SER A 1 155 ? 11.319 -20.042 -5.815 1.00 47.78 155 SER A N 1
ATOM 1143 C CA . SER A 1 155 ? 11.387 -21.151 -6.755 1.00 47.78 155 SER A CA 1
ATOM 1144 C C . SER A 1 155 ? 11.641 -22.443 -5.976 1.00 47.78 155 SER A C 1
ATOM 1146 O O . SER A 1 155 ? 12.761 -22.934 -5.853 1.00 47.78 155 SER A O 1
ATOM 1148 N N . GLY A 1 156 ? 10.583 -23.002 -5.401 1.00 45.41 156 GLY A N 1
ATOM 1149 C CA . GLY A 1 156 ? 10.605 -24.334 -4.825 1.00 45.41 156 GLY A CA 1
ATOM 1150 C C . GLY A 1 156 ? 10.746 -25.377 -5.930 1.00 45.41 156 GLY A C 1
ATOM 1151 O O . GLY A 1 156 ? 9.746 -25.800 -6.492 1.00 45.41 156 GLY A O 1
ATOM 1152 N N . GLY A 1 157 ? 11.982 -25.799 -6.202 1.00 43.47 157 GLY A N 1
ATOM 1153 C CA . GLY A 1 157 ? 12.308 -27.153 -6.659 1.00 43.47 157 GLY A CA 1
ATOM 1154 C C . GLY A 1 157 ? 12.037 -27.490 -8.128 1.00 43.47 157 GLY A C 1
ATOM 1155 O O . GLY A 1 157 ? 10.920 -27.792 -8.529 1.00 43.47 157 GLY A O 1
ATOM 1156 N N . GLY A 1 158 ? 13.119 -27.590 -8.898 1.00 35.56 158 GLY A N 1
ATOM 1157 C CA . GLY A 1 158 ? 13.141 -28.233 -10.211 1.00 35.56 158 GLY A CA 1
ATOM 1158 C C . GLY A 1 158 ? 14.513 -28.826 -10.520 1.00 35.56 158 GLY A C 1
ATOM 1159 O O . GLY A 1 158 ? 15.041 -28.605 -11.601 1.00 35.56 158 GLY A O 1
ATOM 1160 N N . GLY A 1 159 ? 15.122 -29.503 -9.542 1.00 42.12 159 GLY A N 1
ATOM 1161 C CA . GLY A 1 159 ? 16.239 -30.406 -9.800 1.00 42.12 159 GLY A CA 1
ATOM 1162 C C . GLY A 1 159 ? 15.687 -31.727 -10.325 1.00 42.12 159 GLY A C 1
ATOM 1163 O O . GLY A 1 159 ? 15.019 -32.445 -9.580 1.00 42.12 159 GLY A O 1
ATOM 1164 N N . GLY A 1 160 ? 15.939 -32.001 -11.601 1.00 33.84 160 GLY A N 1
ATOM 1165 C CA . GLY A 1 160 ? 15.813 -33.304 -12.247 1.00 33.84 160 GLY A CA 1
ATOM 1166 C C . GLY A 1 160 ? 17.120 -33.626 -12.946 1.00 33.84 160 GLY A C 1
ATOM 1167 O O . GLY A 1 160 ? 17.717 -32.673 -13.497 1.00 33.84 160 GLY A O 1
#

Foldseek 3Di:
DDPPDDLVPFQKKWKFQLVVVLVVLVPADPPQFKKKKKFWADDDPDDDPPAPPDDDDDPDDDQRQRIKIWGDDDPPDDPDDDDIDMDTDHCPDPGTQDIGHRCVQAVTMAMEMDTSVVVSVLSVVLVVVVFMWMWGGHHYPDDIDIDTHNPRPPPPDDDD

pLDDT: mean 79.17, std 18.4, range [33.84, 96.94]